Protein AF-A0A2V8K166-F1 (afdb_monomer)

Foldseek 3Di:
DDPLCVQLLVCLLVLVLVSSLVSLVVVLVPDDPVCNLLSLLSNLLSVLLVCLVVVVLVSNLVSLVSSLVRLVVDDCADPQWNSVQVSVVSVVCNVVSHRDRRHTHGD

Structure (mmCIF, N/CA/C/O backbone):
data_AF-A0A2V8K166-F1
#
_entry.id   AF-A0A2V8K166-F1
#
loop_
_atom_site.group_PDB
_atom_site.id
_atom_site.type_symbol
_atom_site.label_atom_id
_atom_site.label_alt_id
_atom_site.label_comp_id
_atom_site.label_asym_id
_atom_site.label_entity_id
_atom_site.label_seq_id
_atom_site.pdbx_PDB_ins_code
_atom_site.Cartn_x
_atom_site.Cartn_y
_atom_site.Cartn_z
_atom_site.occupancy
_atom_site.B_iso_or_equiv
_atom_site.auth_seq_id
_atom_site.auth_comp_id
_atom_site.auth_asym_id
_atom_site.auth_atom_id
_atom_site.pdbx_PDB_model_num
ATOM 1 N N . MET A 1 1 ? 1.046 -2.500 -19.237 1.00 74.44 1 MET A N 1
ATOM 2 C CA . MET A 1 1 ? 0.532 -2.856 -17.898 1.00 74.44 1 MET A CA 1
ATOM 3 C C . MET A 1 1 ? 0.415 -4.372 -17.745 1.00 74.44 1 MET A C 1
ATOM 5 O O . MET A 1 1 ? -0.287 -4.990 -18.537 1.00 74.44 1 MET A O 1
ATOM 9 N N . ASN A 1 2 ? 1.096 -4.964 -16.755 1.00 92.06 2 ASN A N 1
ATOM 10 C CA . ASN A 1 2 ? 0.902 -6.366 -16.349 1.00 92.06 2 ASN A CA 1
ATOM 11 C C . ASN A 1 2 ? -0.574 -6.593 -15.935 1.00 92.06 2 ASN A C 1
ATOM 13 O O . ASN A 1 2 ? -1.187 -5.695 -15.354 1.00 92.06 2 ASN A O 1
ATOM 17 N N . ARG A 1 3 ? -1.156 -7.762 -16.247 1.00 95.69 3 ARG A N 1
ATOM 18 C CA . ARG A 1 3 ? -2.567 -8.064 -15.943 1.00 95.69 3 ARG A CA 1
ATOM 19 C C . ARG A 1 3 ? -2.867 -8.011 -14.443 1.00 95.69 3 ARG A C 1
ATOM 21 O O . ARG A 1 3 ? -3.823 -7.349 -14.062 1.00 95.69 3 ARG A O 1
ATOM 28 N N . LEU A 1 4 ? -2.039 -8.638 -13.612 1.00 96.88 4 LEU A N 1
ATOM 29 C CA . LEU A 1 4 ? -2.209 -8.666 -12.156 1.00 96.88 4 LEU A CA 1
ATOM 30 C C . LEU A 1 4 ? -2.075 -7.267 -11.547 1.00 96.88 4 LEU A C 1
ATOM 32 O O . LEU A 1 4 ? -2.849 -6.889 -10.672 1.00 96.88 4 LEU A O 1
ATOM 36 N N . LEU A 1 5 ? -1.151 -6.456 -12.076 1.00 96.50 5 LEU A N 1
ATOM 37 C CA . LEU A 1 5 ? -1.029 -5.053 -11.681 1.00 96.50 5 LEU A CA 1
ATOM 38 C C . LEU A 1 5 ? -2.321 -4.284 -11.986 1.00 96.50 5 LEU A C 1
ATOM 40 O O . LEU A 1 5 ? -2.852 -3.609 -11.106 1.00 96.50 5 LEU A O 1
ATOM 44 N N . LYS A 1 6 ? -2.847 -4.426 -13.209 1.00 96.56 6 LYS A N 1
ATOM 45 C CA . LYS A 1 6 ? -4.091 -3.779 -13.648 1.00 96.56 6 LYS A CA 1
ATOM 46 C C . LYS A 1 6 ? -5.291 -4.212 -12.804 1.00 96.56 6 LYS A C 1
ATOM 48 O O . LYS A 1 6 ? -6.043 -3.354 -12.350 1.00 96.56 6 LYS A O 1
ATOM 53 N N . ASP A 1 7 ? -5.469 -5.515 -12.605 1.00 97.62 7 ASP A N 1
ATOM 54 C CA . ASP A 1 7 ? -6.593 -6.071 -11.848 1.00 97.62 7 ASP A CA 1
ATOM 55 C C . ASP A 1 7 ? -6.535 -5.601 -10.388 1.00 97.62 7 ASP A C 1
ATOM 57 O O . ASP A 1 7 ? -7.533 -5.107 -9.861 1.00 97.62 7 ASP A O 1
ATOM 61 N N . GLY A 1 8 ? -5.350 -5.620 -9.770 1.00 97.81 8 GLY A N 1
ATOM 62 C CA . GLY A 1 8 ? -5.170 -5.096 -8.420 1.00 97.81 8 GLY A CA 1
ATOM 63 C C . GLY A 1 8 ? -5.454 -3.594 -8.311 1.00 97.81 8 GLY A C 1
ATOM 64 O O . GLY A 1 8 ? -6.130 -3.190 -7.371 1.00 97.81 8 GLY A O 1
ATOM 65 N N . ILE A 1 9 ? -5.069 -2.768 -9.296 1.00 97.56 9 ILE A N 1
ATOM 66 C CA . ILE A 1 9 ? -5.447 -1.339 -9.333 1.00 97.56 9 ILE A CA 1
ATOM 67 C C . ILE A 1 9 ? -6.971 -1.177 -9.412 1.00 97.56 9 ILE A C 1
ATOM 69 O O . ILE A 1 9 ? -7.540 -0.355 -8.692 1.00 97.56 9 ILE A O 1
ATOM 73 N N . ILE A 1 10 ? -7.651 -1.963 -10.253 1.00 97.12 10 ILE A N 1
ATOM 74 C CA . ILE A 1 10 ? -9.115 -1.923 -10.386 1.00 97.12 10 ILE A CA 1
ATOM 75 C C . ILE A 1 10 ? -9.786 -2.276 -9.054 1.00 97.12 10 ILE A C 1
ATOM 77 O O . ILE A 1 10 ? -10.671 -1.547 -8.601 1.00 97.12 10 ILE A O 1
ATOM 81 N N . PHE A 1 11 ? -9.359 -3.363 -8.407 1.00 98.25 11 PHE A N 1
ATOM 82 C CA . PHE A 1 11 ? -9.906 -3.783 -7.118 1.00 98.25 11 PHE A CA 1
ATOM 83 C C . PHE A 1 11 ? -9.610 -2.771 -6.011 1.00 98.25 11 PHE A C 1
ATOM 85 O O . PHE A 1 11 ? -10.525 -2.372 -5.287 1.00 98.25 11 PHE A O 1
ATOM 92 N N . PHE A 1 12 ? -8.373 -2.284 -5.931 1.00 98.06 12 PHE A N 1
ATOM 93 C CA . PHE A 1 12 ? -7.953 -1.290 -4.949 1.00 98.06 12 PHE A CA 1
ATOM 94 C C . PHE A 1 12 ? -8.787 -0.016 -5.079 1.00 98.06 12 PHE A C 1
ATOM 96 O O . PHE A 1 12 ? -9.404 0.435 -4.113 1.00 98.06 12 PHE A O 1
ATOM 103 N N . ASN A 1 13 ? -8.917 0.502 -6.302 1.00 97.44 13 ASN A N 1
ATOM 104 C CA . ASN A 1 13 ? -9.725 1.681 -6.581 1.00 97.44 13 ASN A CA 1
ATOM 105 C C . ASN A 1 13 ? -11.210 1.449 -6.303 1.00 97.44 13 ASN A C 1
ATOM 107 O O . ASN A 1 13 ? -11.918 2.416 -6.038 1.00 97.44 13 ASN A O 1
ATOM 111 N N . ALA A 1 14 ? -11.710 0.213 -6.343 1.00 96.69 14 ALA A N 1
ATOM 112 C CA . ALA A 1 14 ? -13.078 -0.140 -5.961 1.00 96.69 14 ALA A CA 1
ATOM 113 C C . ALA A 1 14 ? -13.270 -0.341 -4.442 1.00 96.69 14 ALA A C 1
ATOM 115 O O . ALA A 1 14 ? -14.388 -0.616 -4.015 1.00 96.69 14 ALA A O 1
ATOM 116 N N . GLY A 1 15 ? -12.218 -0.212 -3.625 1.00 96.69 15 GLY A N 1
ATOM 117 C CA . GLY A 1 15 ? -12.250 -0.524 -2.189 1.00 96.69 15 GLY A CA 1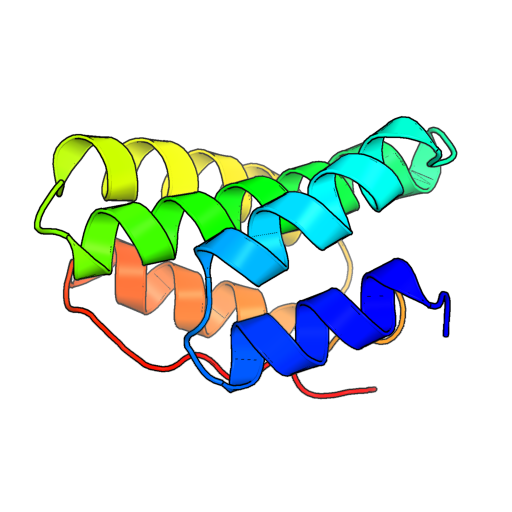
ATOM 118 C C . GLY A 1 15 ? -12.259 -2.028 -1.881 1.00 96.69 15 GLY A C 1
ATOM 119 O O . GLY A 1 15 ? -12.426 -2.426 -0.730 1.00 96.69 15 GLY A O 1
ATOM 120 N N . ARG A 1 16 ? -12.064 -2.874 -2.900 1.00 97.94 16 ARG A N 1
ATOM 121 C CA . ARG A 1 16 ? -11.961 -4.337 -2.807 1.00 97.94 16 ARG A CA 1
ATOM 122 C C . ARG A 1 16 ? -10.525 -4.726 -2.467 1.00 97.94 16 ARG A C 1
ATOM 124 O O . ARG A 1 16 ? -9.783 -5.276 -3.275 1.00 97.94 16 ARG A O 1
ATOM 131 N N . TYR A 1 17 ? -10.093 -4.317 -1.278 1.00 98.31 17 TYR A N 1
ATOM 132 C CA . TYR A 1 17 ? -8.684 -4.373 -0.894 1.00 98.31 17 TYR A CA 1
ATOM 133 C C . TYR A 1 17 ? -8.154 -5.797 -0.692 1.00 98.31 17 TYR A C 1
ATOM 135 O O . TYR A 1 17 ? -6.960 -6.019 -0.860 1.00 98.31 17 TYR A O 1
ATOM 143 N N . PHE A 1 18 ? -9.014 -6.763 -0.362 1.00 98.00 18 PHE A N 1
ATOM 144 C CA . PHE A 1 18 ? -8.589 -8.158 -0.249 1.00 98.00 18 PHE A CA 1
ATOM 145 C C . PHE A 1 18 ? -8.278 -8.752 -1.629 1.00 98.00 18 PHE A C 1
ATOM 147 O O . PHE A 1 18 ? -7.215 -9.322 -1.833 1.00 98.00 18 PHE A O 1
ATOM 154 N N . GLU A 1 19 ? -9.136 -8.513 -2.616 1.00 98.62 19 GLU A N 1
ATOM 155 C CA . GLU A 1 19 ? -8.911 -8.978 -3.987 1.00 98.62 19 GLU A CA 1
ATOM 156 C C . GLU A 1 19 ? -7.727 -8.262 -4.651 1.00 98.62 19 GLU A C 1
ATOM 158 O O . GLU A 1 19 ? -6.993 -8.858 -5.438 1.00 98.62 19 GLU A O 1
ATOM 163 N N . ALA A 1 20 ? -7.491 -6.992 -4.302 1.00 98.50 20 ALA A N 1
ATOM 164 C CA . ALA A 1 20 ? -6.270 -6.290 -4.692 1.00 98.50 20 ALA A CA 1
ATOM 165 C C . ALA A 1 20 ? -5.016 -6.936 -4.082 1.00 98.50 20 ALA A C 1
ATOM 167 O O . ALA A 1 20 ? -4.003 -7.073 -4.766 1.00 98.50 20 ALA A O 1
ATOM 168 N N . HIS A 1 21 ? -5.093 -7.337 -2.808 1.00 98.62 21 HIS A N 1
ATOM 169 C CA . HIS A 1 21 ? -4.019 -8.045 -2.119 1.00 98.62 21 HIS A CA 1
ATOM 170 C C . HIS A 1 21 ? -3.693 -9.371 -2.811 1.00 98.62 21 HIS A C 1
ATOM 172 O O . HIS A 1 21 ? -2.527 -9.588 -3.118 1.00 98.62 21 HIS A O 1
ATOM 178 N N . GLU A 1 22 ? -4.695 -10.200 -3.115 1.00 98.50 22 GLU A N 1
ATOM 179 C CA . GLU A 1 22 ? -4.480 -11.483 -3.798 1.00 98.50 22 GLU A CA 1
ATOM 180 C C . GLU A 1 22 ? -3.815 -11.287 -5.168 1.00 98.50 22 GLU A C 1
ATOM 182 O O . GLU A 1 22 ?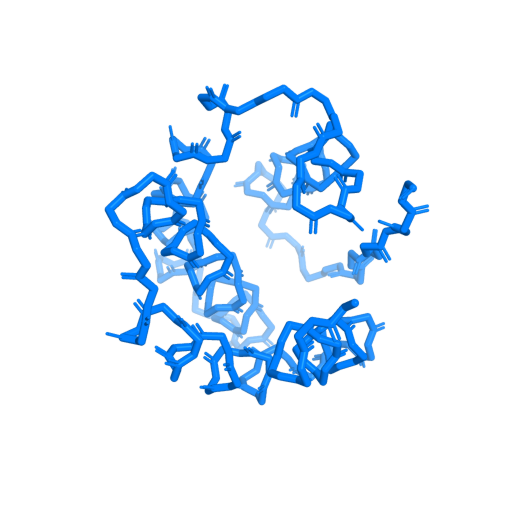 -2.773 -11.881 -5.445 1.00 98.50 22 GLU A O 1
ATOM 187 N N . ALA A 1 23 ? -4.344 -10.378 -5.997 1.00 98.44 23 ALA A N 1
ATOM 188 C CA . ALA A 1 23 ? -3.782 -10.111 -7.322 1.00 98.44 23 ALA A CA 1
ATOM 189 C C . ALA A 1 23 ? -2.323 -9.626 -7.257 1.00 98.44 23 ALA A C 1
ATOM 191 O O . ALA A 1 23 ? -1.477 -10.047 -8.050 1.00 98.44 23 ALA A O 1
ATOM 192 N N . TRP A 1 24 ? -2.006 -8.729 -6.322 1.00 98.50 24 TRP A N 1
ATOM 193 C CA . TRP A 1 24 ? -0.646 -8.219 -6.180 1.00 98.50 24 TRP A CA 1
ATOM 194 C C . TRP A 1 24 ? 0.295 -9.171 -5.444 1.00 98.50 24 TRP A C 1
ATOM 196 O O . TRP A 1 24 ? 1.505 -9.047 -5.620 1.00 98.50 24 TRP A O 1
ATOM 206 N N . GLU A 1 25 ? -0.207 -10.117 -4.650 1.00 98.50 25 GLU A N 1
ATOM 207 C CA . GLU A 1 25 ? 0.631 -11.148 -4.039 1.00 98.50 25 GLU A CA 1
ATOM 208 C C . GLU A 1 25 ? 1.189 -12.086 -5.113 1.00 98.50 25 GLU A C 1
ATOM 210 O O . GLU A 1 25 ? 2.391 -12.357 -5.119 1.00 98.50 25 GLU A O 1
ATOM 215 N N . ASP A 1 26 ? 0.358 -12.496 -6.072 1.00 98.12 26 ASP A N 1
ATOM 216 C CA . ASP A 1 26 ? 0.812 -13.277 -7.225 1.00 98.12 26 ASP A CA 1
ATOM 217 C C . ASP A 1 26 ? 1.805 -12.477 -8.082 1.00 98.12 26 ASP A C 1
ATOM 219 O O . ASP A 1 26 ? 2.881 -12.975 -8.417 1.00 98.12 26 ASP A O 1
ATOM 223 N N . LEU A 1 27 ? 1.522 -11.191 -8.332 1.00 97.31 27 LEU A N 1
ATOM 224 C CA . LEU A 1 27 ? 2.447 -10.300 -9.043 1.00 97.31 27 LEU A CA 1
ATOM 225 C C . LEU A 1 27 ? 3.800 -10.193 -8.329 1.00 97.31 27 LEU A C 1
ATOM 227 O O . LEU A 1 27 ? 4.852 -10.189 -8.965 1.00 97.31 27 LEU A O 1
ATOM 231 N N . TRP A 1 28 ? 3.777 -10.073 -7.004 1.00 98.19 28 TRP A N 1
ATOM 232 C CA . TRP A 1 28 ? 4.972 -9.979 -6.179 1.00 98.19 28 TRP A CA 1
ATOM 233 C C . TRP A 1 28 ? 5.793 -11.273 -6.222 1.00 98.19 28 TRP A C 1
ATOM 235 O O . TRP A 1 28 ? 7.015 -11.206 -6.374 1.00 98.19 28 TRP A O 1
ATOM 245 N N . ARG A 1 29 ? 5.150 -12.443 -6.141 1.00 96.81 29 ARG A N 1
ATOM 246 C CA . ARG A 1 29 ? 5.826 -13.751 -6.208 1.00 96.81 29 ARG A CA 1
ATOM 247 C C . ARG A 1 29 ? 6.560 -13.962 -7.531 1.00 96.81 29 ARG A C 1
ATOM 249 O O . ARG A 1 29 ? 7.649 -14.528 -7.531 1.00 96.81 29 ARG A O 1
ATOM 256 N N . GLU A 1 30 ? 5.996 -13.468 -8.628 1.00 95.44 30 GLU A N 1
ATOM 257 C CA . GLU A 1 30 ? 6.570 -13.579 -9.975 1.00 95.44 30 GLU A CA 1
ATOM 258 C C . GLU A 1 30 ? 7.547 -12.444 -10.328 1.00 95.44 30 GLU A C 1
ATOM 260 O O . GLU A 1 30 ? 8.117 -12.429 -11.416 1.00 95.44 30 GLU A O 1
ATOM 265 N N . SER A 1 31 ? 7.747 -11.474 -9.431 1.00 94.69 31 SER A N 1
ATOM 266 C CA . SER A 1 31 ? 8.503 -10.264 -9.750 1.00 94.69 31 SER A CA 1
ATOM 267 C C . SER A 1 31 ? 10.021 -10.417 -9.698 1.00 94.69 31 SER A C 1
ATOM 269 O O . SER A 1 31 ? 10.597 -11.082 -8.819 1.00 94.69 31 SER A O 1
ATOM 271 N N . ASP A 1 32 ? 10.663 -9.684 -10.609 1.00 93.94 32 ASP A N 1
ATOM 272 C CA . ASP A 1 32 ? 12.096 -9.425 -10.591 1.00 93.94 32 ASP A CA 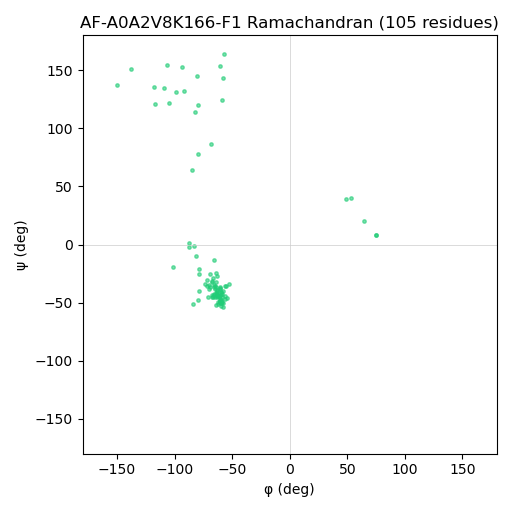1
ATOM 273 C C . ASP A 1 32 ? 12.508 -8.685 -9.314 1.00 93.94 32 ASP A C 1
ATOM 275 O O . ASP A 1 32 ? 11.741 -7.924 -8.717 1.00 93.94 32 ASP A O 1
ATOM 279 N N . GLU A 1 33 ? 13.765 -8.866 -8.915 1.00 92.62 33 GLU A N 1
ATOM 280 C CA . GLU A 1 33 ? 14.317 -8.313 -7.675 1.00 92.62 33 GLU A CA 1
ATOM 281 C C . GLU A 1 33 ? 14.152 -6.786 -7.563 1.00 92.62 33 GLU A C 1
ATOM 283 O O . GLU A 1 33 ? 13.841 -6.279 -6.485 1.00 92.62 33 GLU A O 1
ATOM 288 N N . SER A 1 34 ? 14.253 -6.060 -8.681 1.00 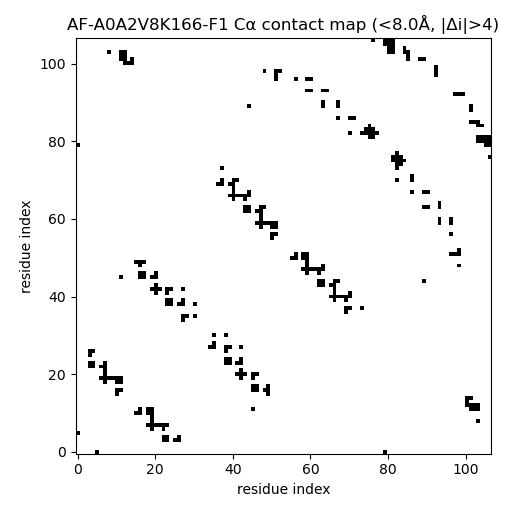92.25 34 SER A N 1
ATOM 289 C CA . SER A 1 34 ? 14.101 -4.598 -8.731 1.00 92.25 34 SER A CA 1
ATOM 290 C C . SER A 1 34 ? 12.682 -4.105 -8.402 1.00 92.25 34 SER A C 1
ATOM 292 O O . SER A 1 34 ? 12.515 -2.999 -7.882 1.00 92.25 34 SER A O 1
ATOM 294 N N . LEU A 1 35 ? 11.657 -4.920 -8.676 1.00 95.81 35 LEU A N 1
ATOM 295 C CA . LEU A 1 35 ? 10.241 -4.598 -8.457 1.00 95.81 35 LEU A CA 1
ATOM 296 C C . LEU A 1 35 ? 9.675 -5.249 -7.195 1.00 95.81 35 LEU A C 1
ATOM 298 O O . LEU A 1 35 ? 8.656 -4.800 -6.667 1.00 95.81 35 LEU A O 1
ATOM 302 N N . ARG A 1 36 ? 10.343 -6.286 -6.688 1.00 97.19 36 ARG A N 1
ATOM 303 C CA . ARG A 1 36 ? 9.868 -7.109 -5.578 1.00 97.19 36 ARG A CA 1
ATOM 304 C C . ARG A 1 36 ? 9.522 -6.302 -4.338 1.00 97.19 36 ARG A C 1
ATOM 306 O O . ARG A 1 36 ? 8.469 -6.519 -3.741 1.00 97.19 36 ARG A O 1
ATOM 313 N N . LEU A 1 37 ? 10.381 -5.363 -3.947 1.00 98.31 37 LEU A N 1
ATOM 314 C CA . LEU A 1 37 ? 10.140 -4.555 -2.753 1.00 98.31 37 LEU A CA 1
ATOM 315 C C . LEU A 1 37 ? 8.970 -3.575 -2.955 1.00 98.31 37 LEU A C 1
ATOM 317 O O . LEU A 1 37 ? 8.147 -3.418 -2.052 1.00 98.31 37 LEU A O 1
ATOM 321 N N . PHE A 1 38 ? 8.838 -2.988 -4.149 1.00 98.31 38 PHE A N 1
ATOM 322 C CA . PHE A 1 38 ? 7.708 -2.124 -4.500 1.00 98.31 38 PHE A CA 1
ATOM 323 C C . PHE A 1 38 ? 6.378 -2.882 -4.449 1.00 98.31 38 PHE A C 1
ATOM 325 O O . PHE A 1 38 ? 5.449 -2.460 -3.761 1.00 98.31 38 PHE A O 1
ATOM 332 N N . TYR A 1 39 ? 6.292 -4.039 -5.110 1.00 98.50 39 TYR A N 1
ATOM 333 C CA . TYR A 1 39 ? 5.066 -4.839 -5.121 1.00 98.50 39 TYR A CA 1
ATOM 334 C C . TYR A 1 39 ? 4.718 -5.390 -3.743 1.00 98.50 39 TYR A C 1
ATOM 336 O O . TYR A 1 39 ? 3.548 -5.379 -3.369 1.00 98.50 39 TYR A O 1
ATOM 344 N N . GLN A 1 40 ? 5.707 -5.743 -2.920 1.00 98.81 40 GLN A N 1
ATOM 345 C CA . GLN A 1 40 ? 5.447 -6.058 -1.518 1.00 98.81 40 GLN A CA 1
ATOM 346 C C . GLN A 1 40 ? 4.828 -4.867 -0.764 1.00 98.81 40 GLN A C 1
ATOM 348 O O . GLN A 1 40 ? 3.941 -5.056 0.069 1.00 98.81 40 GLN A O 1
ATOM 353 N N . GLY A 1 41 ? 5.262 -3.639 -1.064 1.00 98.75 41 GLY A N 1
ATOM 354 C CA . GLY A 1 41 ? 4.660 -2.415 -0.536 1.00 98.75 41 GLY A CA 1
ATOM 355 C C . GLY A 1 41 ? 3.183 -2.266 -0.919 1.00 98.75 41 GLY A C 1
ATOM 356 O O . GLY A 1 41 ? 2.370 -1.917 -0.061 1.00 98.75 41 GLY A O 1
ATOM 357 N N . LEU A 1 42 ? 2.816 -2.601 -2.160 1.00 98.62 42 LEU A N 1
ATOM 358 C CA . LEU A 1 42 ? 1.426 -2.597 -2.634 1.00 98.62 42 LEU A CA 1
ATOM 359 C C . LEU A 1 42 ? 0.573 -3.673 -1.941 1.00 98.62 42 LEU A C 1
ATOM 361 O O . LEU A 1 42 ? -0.520 -3.382 -1.454 1.00 98.62 42 LEU A O 1
ATOM 365 N N . VAL A 1 43 ? 1.097 -4.897 -1.816 1.00 98.88 43 VAL A N 1
ATOM 366 C CA . VAL A 1 43 ? 0.457 -6.007 -1.083 1.00 98.88 43 VAL A CA 1
ATOM 367 C C . VAL A 1 43 ? 0.156 -5.600 0.363 1.00 98.88 43 VAL A C 1
ATOM 369 O O . VAL A 1 43 ? -0.944 -5.840 0.867 1.00 98.88 43 VAL A O 1
ATOM 372 N N . GLN A 1 44 ? 1.116 -4.944 1.023 1.00 98.88 44 GLN A N 1
ATOM 373 C CA . GLN A 1 44 ? 0.978 -4.451 2.395 1.00 98.88 44 GLN A CA 1
ATOM 374 C C . GLN A 1 44 ? -0.007 -3.280 2.505 1.00 98.88 44 GLN A C 1
ATOM 376 O O . GLN A 1 44 ? -0.769 -3.220 3.471 1.00 98.88 44 GLN A O 1
ATOM 381 N N . ALA A 1 45 ? -0.045 -2.384 1.512 1.00 98.69 45 ALA A N 1
ATOM 382 C CA . ALA A 1 45 ? -1.035 -1.309 1.452 1.00 98.69 45 ALA A CA 1
ATOM 383 C C . ALA A 1 45 ? -2.455 -1.886 1.403 1.00 98.69 45 ALA A C 1
ATOM 385 O O . ALA A 1 45 ? -3.309 -1.513 2.207 1.00 98.69 45 ALA A O 1
ATOM 386 N N . ALA A 1 46 ? -2.686 -2.837 0.495 1.00 98.62 46 ALA A N 1
ATOM 387 C CA . ALA A 1 46 ? -3.981 -3.472 0.294 1.00 98.62 46 ALA A CA 1
ATOM 388 C C . ALA A 1 46 ? -4.469 -4.183 1.570 1.00 98.62 46 ALA A C 1
ATOM 390 O O . ALA A 1 46 ? -5.544 -3.867 2.083 1.00 98.62 46 ALA A O 1
ATOM 391 N N . VAL A 1 47 ? -3.660 -5.064 2.168 1.00 98.56 47 VAL A N 1
ATOM 392 C CA . VAL A 1 47 ? -4.074 -5.764 3.399 1.00 98.56 47 VAL A CA 1
ATOM 393 C C . VAL A 1 47 ? -4.193 -4.819 4.607 1.00 98.56 47 VAL A C 1
ATOM 395 O O . VAL A 1 47 ? -5.057 -5.013 5.462 1.00 98.56 47 VAL A O 1
ATOM 398 N N . GLY A 1 48 ? -3.386 -3.753 4.669 1.00 98.38 48 GLY A N 1
ATOM 399 C CA . GLY A 1 48 ? -3.496 -2.720 5.700 1.00 98.38 48 GLY A CA 1
ATOM 400 C C . GLY A 1 48 ? -4.829 -1.973 5.643 1.00 98.38 48 GLY A C 1
ATOM 401 O O . GLY A 1 48 ? -5.496 -1.823 6.668 1.00 98.38 48 GLY A O 1
ATOM 402 N N . LEU A 1 49 ? -5.266 -1.576 4.446 1.00 98.25 49 LEU A N 1
ATOM 403 C CA . LEU A 1 49 ? -6.574 -0.950 4.238 1.00 98.25 49 LEU A CA 1
ATOM 404 C C . LEU A 1 49 ? -7.735 -1.934 4.435 1.00 98.25 49 LEU A C 1
ATOM 406 O O . LEU A 1 49 ? -8.773 -1.547 4.972 1.00 98.25 49 LEU A O 1
ATOM 410 N N . HIS A 1 50 ? -7.561 -3.208 4.072 1.00 98.06 50 HIS A N 1
ATOM 411 C CA . HIS A 1 50 ? -8.537 -4.255 4.378 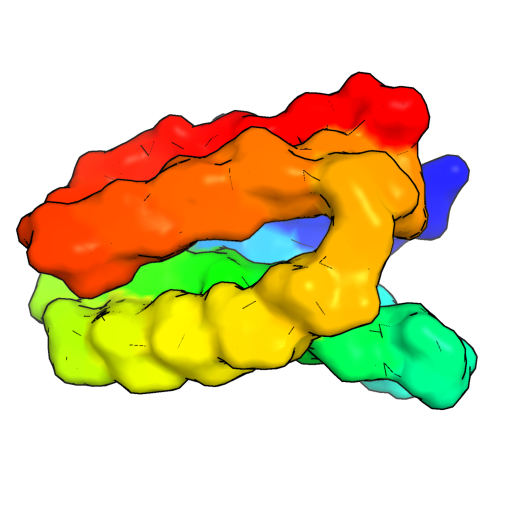1.00 98.06 50 HIS A CA 1
ATOM 412 C C . HIS A 1 50 ? -8.749 -4.392 5.893 1.00 98.06 50 HIS A C 1
ATOM 414 O O . HIS A 1 50 ? -9.884 -4.328 6.364 1.00 98.06 50 HIS A O 1
ATOM 420 N N . HIS A 1 51 ? -7.668 -4.503 6.674 1.00 97.88 51 HIS A N 1
ATOM 421 C CA . HIS A 1 51 ? -7.748 -4.528 8.135 1.00 97.88 51 HIS A CA 1
ATOM 422 C C . HIS A 1 51 ? -8.424 -3.285 8.705 1.00 97.88 51 HIS A C 1
ATOM 424 O O . HIS A 1 51 ? -9.232 -3.406 9.627 1.00 97.88 51 HIS A O 1
ATOM 430 N N . LEU A 1 52 ? -8.134 -2.11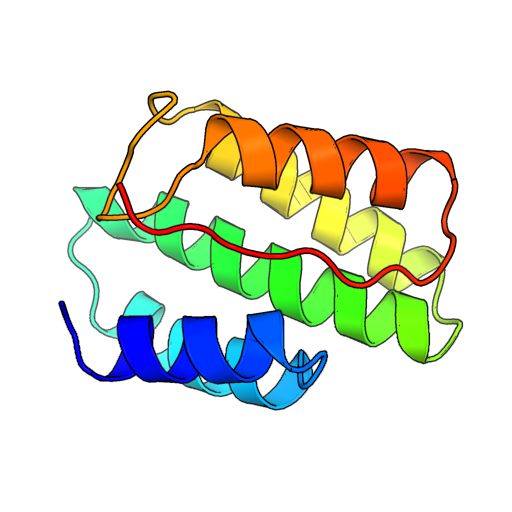1 8.140 1.00 97.00 52 LEU A N 1
ATOM 431 C CA . LEU A 1 52 ? -8.743 -0.862 8.575 1.00 97.00 52 LEU A CA 1
ATOM 432 C C . LEU A 1 52 ? -10.264 -0.877 8.378 1.00 97.00 52 LEU A C 1
ATOM 434 O O . LEU A 1 52 ? -11.002 -0.534 9.297 1.00 97.00 52 LEU A O 1
ATOM 438 N N . GLY A 1 53 ? -10.735 -1.349 7.220 1.00 96.12 53 GLY A N 1
ATOM 439 C CA . GLY A 1 53 ? -12.163 -1.512 6.932 1.00 96.12 53 GLY A CA 1
ATOM 440 C C . GLY A 1 53 ? -12.875 -2.527 7.836 1.00 96.12 53 GLY A C 1
ATOM 441 O O . GLY A 1 53 ? -14.065 -2.381 8.088 1.00 96.12 53 GLY A O 1
ATOM 442 N N . GLN A 1 54 ? -12.150 -3.517 8.366 1.00 96.50 54 GLN A N 1
ATOM 443 C CA . GLN A 1 54 ? -12.667 -4.506 9.324 1.00 96.50 54 GLN A CA 1
ATOM 444 C C . GLN A 1 54 ? -12.566 -4.048 10.793 1.00 96.50 54 GLN A C 1
ATOM 446 O O . GLN A 1 54 ? -12.898 -4.807 11.700 1.00 96.50 54 GLN A O 1
ATOM 451 N N . GLY A 1 55 ? -12.061 -2.837 11.063 1.00 96.69 55 GLY A N 1
ATOM 452 C CA . GLY A 1 55 ? -11.841 -2.340 12.427 1.00 96.69 55 GLY A CA 1
ATOM 453 C C . GLY A 1 55 ? -10.632 -2.957 13.144 1.00 96.69 55 GLY A C 1
ATOM 454 O O . GLY A 1 55 ? -10.413 -2.691 14.326 1.00 96.69 55 GLY A O 1
ATOM 455 N N . ASN A 1 56 ? -9.799 -3.743 12.452 1.00 9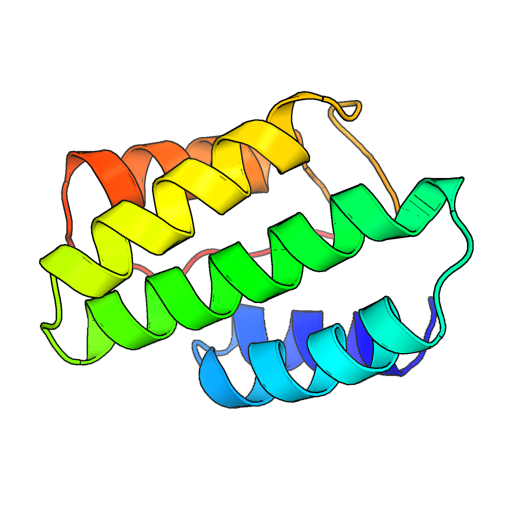7.69 56 ASN A N 1
ATOM 456 C CA . ASN A 1 56 ? -8.544 -4.260 12.998 1.00 97.69 56 ASN A CA 1
ATOM 457 C C . ASN A 1 56 ? -7.452 -3.178 12.942 1.00 97.69 56 ASN A C 1
ATOM 459 O O . ASN A 1 56 ? -6.567 -3.196 12.084 1.00 97.69 56 ASN A O 1
ATOM 463 N N . LEU A 1 57 ? -7.510 -2.230 13.879 1.00 97.38 57 LEU A N 1
ATOM 464 C CA . LEU A 1 57 ? -6.626 -1.059 13.900 1.00 97.38 57 LEU A CA 1
ATOM 465 C C . LEU A 1 57 ? -5.147 -1.418 14.096 1.00 97.38 57 LEU A C 1
ATOM 467 O O . LEU A 1 57 ? -4.272 -0.798 13.491 1.00 97.38 57 LEU A O 1
ATOM 471 N N . ASN A 1 58 ? -4.855 -2.436 14.909 1.00 97.56 58 ASN A N 1
ATOM 472 C CA . ASN A 1 58 ? -3.483 -2.888 15.145 1.00 97.56 58 ASN A CA 1
ATOM 473 C C . ASN A 1 58 ? -2.881 -3.510 13.879 1.00 97.56 58 ASN A C 1
ATOM 475 O O . ASN A 1 58 ? -1.757 -3.174 13.501 1.00 97.56 58 ASN A O 1
ATOM 479 N N . GLY A 1 59 ? -3.645 -4.372 13.199 1.00 97.81 59 GLY A N 1
ATOM 480 C CA . GLY A 1 59 ? -3.243 -4.962 11.923 1.00 97.81 59 GLY A CA 1
ATOM 481 C C . GLY A 1 59 ? -3.067 -3.907 10.833 1.00 97.81 59 GLY A C 1
ATOM 482 O O . GLY A 1 59 ? -2.057 -3.917 10.129 1.00 97.81 59 GLY A O 1
ATOM 483 N N . ALA A 1 60 ? -4.000 -2.955 10.746 1.00 98.06 60 ALA A N 1
ATOM 484 C CA . ALA A 1 60 ? -3.928 -1.841 9.807 1.00 98.06 60 ALA A CA 1
ATOM 485 C C . ALA A 1 60 ? -2.653 -1.017 10.013 1.00 98.06 60 ALA A C 1
ATOM 487 O O . ALA A 1 60 ? -1.858 -0.873 9.086 1.00 98.06 60 ALA A O 1
ATOM 488 N N . ARG A 1 61 ? -2.401 -0.551 11.244 1.00 97.88 61 ARG A N 1
ATOM 489 C CA . ARG A 1 61 ? -1.212 0.244 11.582 1.00 97.88 61 ARG A CA 1
ATOM 490 C C . ARG A 1 61 ? 0.079 -0.484 11.214 1.00 97.88 61 ARG A C 1
ATOM 492 O O . ARG A 1 61 ? 0.963 0.106 10.599 1.00 97.88 61 ARG A O 1
ATOM 499 N N . ALA A 1 62 ? 0.187 -1.763 11.573 1.00 98.31 62 ALA A N 1
ATOM 500 C CA . ALA A 1 62 ? 1.391 -2.545 11.319 1.00 98.31 62 ALA A CA 1
ATOM 501 C C . ALA A 1 62 ? 1.678 -2.716 9.818 1.00 98.31 62 ALA A C 1
ATOM 503 O O . ALA A 1 62 ? 2.832 -2.619 9.401 1.00 98.31 62 ALA A O 1
ATOM 504 N N . GLN A 1 63 ? 0.652 -2.969 9.002 1.00 98.62 63 GLN A N 1
ATOM 505 C CA . GLN A 1 63 ? 0.826 -3.198 7.564 1.00 98.62 63 GLN A CA 1
ATOM 506 C C . GLN A 1 63 ? 1.015 -1.893 6.785 1.00 98.6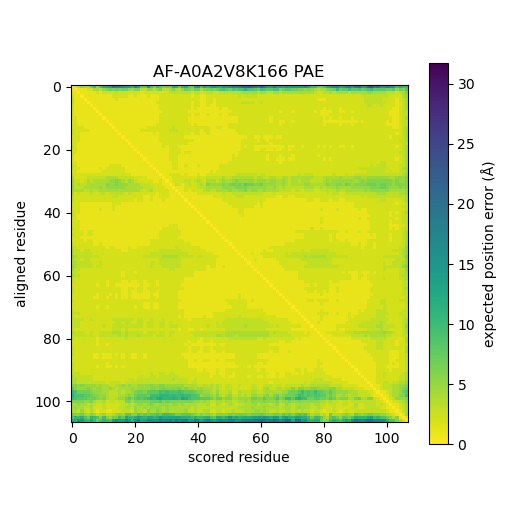2 63 GLN A C 1
ATOM 508 O O . GLN A 1 63 ? 1.893 -1.825 5.926 1.00 98.62 63 GLN A O 1
ATOM 513 N N .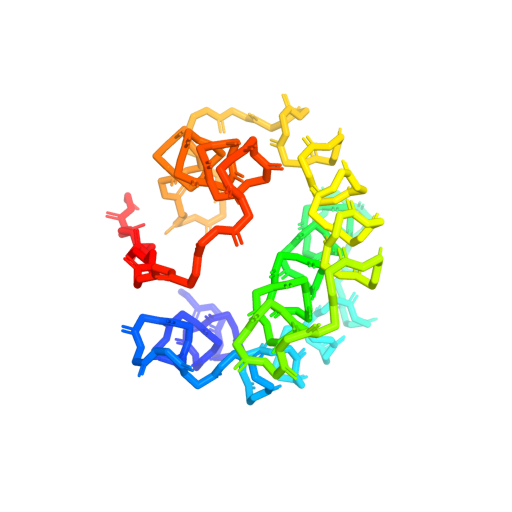 LEU A 1 64 ? 0.277 -0.833 7.132 1.00 98.31 64 LEU A N 1
ATOM 514 C CA . LEU A 1 64 ? 0.440 0.483 6.509 1.00 98.31 64 LEU A CA 1
ATOM 515 C C . LEU A 1 64 ? 1.830 1.072 6.783 1.00 98.31 64 LEU A C 1
ATOM 517 O O . LEU A 1 64 ? 2.455 1.590 5.862 1.00 98.31 64 LEU A O 1
ATOM 521 N N . ALA A 1 65 ? 2.367 0.913 7.999 1.00 98.50 65 ALA A N 1
ATOM 522 C CA . ALA A 1 65 ? 3.731 1.340 8.312 1.00 98.50 65 ALA A CA 1
ATOM 523 C C . ALA A 1 65 ? 4.775 0.630 7.429 1.00 98.50 65 ALA A C 1
ATOM 525 O O . ALA A 1 65 ? 5.620 1.283 6.819 1.00 98.50 65 ALA A O 1
ATOM 526 N N . LYS A 1 66 ? 4.675 -0.701 7.297 1.00 98.81 66 LYS A N 1
ATOM 527 C CA . LYS A 1 66 ? 5.579 -1.503 6.454 1.00 98.81 66 LYS A CA 1
ATOM 528 C C . LYS A 1 66 ? 5.449 -1.179 4.966 1.00 98.81 66 LYS A C 1
ATOM 530 O O . LYS A 1 66 ? 6.450 -1.231 4.252 1.00 98.81 66 LYS A O 1
ATOM 535 N N . SER A 1 67 ? 4.234 -0.879 4.509 1.00 98.81 67 SER A N 1
ATOM 536 C CA . SER A 1 67 ? 3.966 -0.441 3.140 1.00 98.81 67 SER A CA 1
ATOM 537 C C . SER A 1 67 ? 4.645 0.899 2.856 1.00 98.81 67 SER A C 1
ATOM 539 O O . SER A 1 67 ? 5.435 0.995 1.918 1.00 98.81 67 SER A O 1
ATOM 541 N N . LEU A 1 68 ? 4.425 1.900 3.714 1.00 98.75 68 LEU A N 1
ATOM 542 C CA . LEU A 1 68 ? 5.009 3.237 3.581 1.00 98.75 68 LEU A CA 1
ATOM 543 C C . LEU A 1 68 ? 6.540 3.209 3.590 1.00 98.75 68 LEU A C 1
ATOM 545 O O . LEU A 1 68 ? 7.158 3.903 2.789 1.00 98.75 68 LEU A O 1
ATOM 549 N N . GLU A 1 69 ? 7.153 2.392 4.451 1.00 98.62 69 GLU A N 1
ATOM 550 C CA . GLU A 1 69 ? 8.609 2.198 4.492 1.00 98.62 69 GLU A CA 1
ATOM 551 C C . GLU A 1 69 ? 9.179 1.746 3.137 1.00 98.62 69 GLU A C 1
ATOM 553 O O . GLU A 1 69 ? 10.274 2.158 2.760 1.00 98.62 69 GLU A O 1
ATOM 558 N N . LYS A 1 70 ? 8.437 0.927 2.383 1.00 98.69 70 LYS A N 1
ATOM 559 C CA . LYS A 1 70 ? 8.861 0.415 1.070 1.00 98.69 70 LYS A CA 1
ATOM 560 C C . LYS A 1 70 ? 8.558 1.400 -0.044 1.00 98.69 70 LYS A C 1
ATOM 562 O O . LYS A 1 70 ? 9.448 1.741 -0.813 1.00 98.69 70 LYS A O 1
ATOM 567 N N . LEU A 1 71 ? 7.318 1.881 -0.120 1.00 98.62 71 LEU A N 1
ATOM 568 C CA . LEU A 1 71 ? 6.860 2.731 -1.221 1.00 98.62 71 LEU A CA 1
ATOM 569 C C . LEU A 1 71 ? 7.596 4.081 -1.266 1.00 98.62 71 LEU A C 1
ATOM 571 O O . LEU A 1 71 ? 7.877 4.581 -2.353 1.00 98.62 71 LEU A O 1
ATOM 575 N N . LYS A 1 72 ? 8.002 4.631 -0.110 1.00 98.38 72 LYS A N 1
ATOM 576 C CA . LYS A 1 72 ? 8.794 5.876 -0.022 1.00 98.38 72 LYS A CA 1
ATOM 577 C C . LYS A 1 72 ? 10.205 5.777 -0.614 1.00 98.38 72 LYS A C 1
ATOM 579 O O . LYS A 1 72 ? 10.843 6.806 -0.799 1.00 98.38 72 LYS A O 1
ATOM 584 N N . GLN A 1 73 ? 10.705 4.573 -0.892 1.00 98.19 73 GLN A N 1
ATOM 585 C CA . GLN A 1 73 ? 12.030 4.376 -1.495 1.00 98.19 73 GLN A CA 1
ATOM 586 C C . GLN A 1 73 ? 12.022 4.561 -3.018 1.00 98.19 73 GLN A C 1
ATOM 588 O O . GLN A 1 73 ? 13.083 4.589 -3.638 1.00 98.19 73 GLN A O 1
ATOM 593 N N . TYR A 1 74 ? 10.838 4.675 -3.622 1.00 98.00 74 TYR A N 1
ATOM 594 C CA . TYR A 1 74 ? 10.660 4.756 -5.065 1.00 98.00 74 TYR A CA 1
ATOM 595 C C . TYR A 1 74 ? 10.282 6.179 -5.508 1.00 98.00 74 TYR A C 1
ATOM 597 O O . TYR A 1 74 ? 9.711 6.931 -4.714 1.00 98.00 74 TYR A O 1
ATOM 605 N N . PRO A 1 75 ? 10.580 6.563 -6.766 1.00 97.81 75 PRO A N 1
ATOM 606 C CA . PRO A 1 75 ? 10.233 7.879 -7.301 1.00 97.81 75 PRO A CA 1
ATOM 607 C C . PRO A 1 75 ? 8.723 8.194 -7.236 1.00 97.81 75 PRO A C 1
ATOM 609 O O . PRO A 1 75 ? 7.916 7.272 -7.081 1.00 97.81 75 PRO A O 1
ATOM 612 N N . PRO A 1 76 ? 8.329 9.476 -7.396 1.00 97.25 76 PRO A N 1
ATOM 613 C CA . PRO A 1 76 ? 6.926 9.906 -7.434 1.00 97.25 76 PRO A CA 1
ATOM 614 C C . PRO A 1 76 ? 6.065 9.146 -8.442 1.00 97.25 76 PRO A C 1
ATOM 616 O O . PRO A 1 76 ? 4.906 8.858 -8.169 1.00 97.25 76 PRO A O 1
ATOM 619 N N . GLU A 1 77 ? 6.651 8.762 -9.572 1.00 96.69 77 GLU A N 1
ATOM 620 C CA . GLU A 1 77 ? 6.036 7.897 -10.570 1.00 96.69 77 GLU A CA 1
ATOM 621 C C . GLU A 1 77 ? 6.862 6.619 -10.673 1.00 96.69 77 GLU A C 1
ATOM 623 O O . GLU A 1 77 ? 8.063 6.654 -10.962 1.00 96.69 77 GLU A O 1
ATOM 628 N N . PHE A 1 78 ? 6.239 5.471 -10.421 1.00 96.50 78 PHE A N 1
ATOM 629 C CA . PHE A 1 78 ? 6.933 4.193 -10.510 1.00 96.50 78 PHE A CA 1
ATOM 630 C C . PHE A 1 78 ? 5.978 3.071 -10.903 1.00 96.50 78 PHE A C 1
ATOM 632 O O . PHE A 1 78 ? 4.866 2.970 -10.398 1.00 96.50 78 PHE A O 1
ATOM 639 N N . SER A 1 79 ? 6.412 2.197 -11.815 1.00 93.25 79 SER A N 1
ATOM 640 C CA . SER A 1 79 ? 5.620 1.050 -12.284 1.00 93.25 79 SER A CA 1
ATOM 641 C C . SER A 1 79 ? 4.209 1.417 -12.801 1.00 93.25 79 SER A C 1
ATOM 643 O O . SER A 1 79 ? 3.265 0.665 -12.585 1.00 93.25 79 SER A O 1
ATOM 645 N N . GLN A 1 80 ? 4.063 2.536 -13.531 1.00 94.19 80 GLN A N 1
ATOM 646 C CA . GLN A 1 80 ? 2.772 3.075 -14.031 1.00 94.19 80 GLN A CA 1
ATOM 647 C C . GLN A 1 80 ? 1.795 3.514 -12.915 1.00 94.19 80 GLN A C 1
ATOM 649 O O . GLN A 1 80 ? 0.586 3.583 -13.145 1.00 94.19 80 GLN A O 1
ATOM 654 N N . ILE A 1 81 ? 2.297 3.772 -11.704 1.00 95.94 81 ILE A N 1
ATOM 655 C CA . ILE A 1 81 ? 1.526 4.255 -10.556 1.00 95.94 81 ILE A CA 1
ATOM 656 C C . ILE A 1 81 ? 2.049 5.631 -10.139 1.00 95.94 81 ILE A C 1
ATOM 658 O O . ILE A 1 81 ? 3.259 5.812 -9.974 1.00 95.94 81 ILE A O 1
ATOM 662 N N . ASP A 1 82 ? 1.115 6.548 -9.882 1.00 97.38 82 ASP A N 1
ATOM 663 C CA . ASP A 1 82 ? 1.347 7.777 -9.118 1.00 97.38 82 ASP A CA 1
ATOM 664 C C . ASP A 1 82 ? 1.620 7.407 -7.648 1.00 97.38 82 ASP A C 1
ATOM 666 O O . ASP A 1 82 ? 0.720 7.273 -6.807 1.00 97.38 82 ASP A O 1
ATOM 670 N N . ASN A 1 83 ? 2.891 7.131 -7.370 1.00 97.94 83 ASN A N 1
ATOM 671 C CA . ASN A 1 83 ? 3.382 6.660 -6.087 1.00 97.94 83 ASN A CA 1
ATOM 672 C C . ASN A 1 83 ? 3.389 7.784 -5.043 1.00 97.94 83 ASN A C 1
ATOM 674 O O . ASN A 1 83 ? 3.101 7.523 -3.877 1.00 97.94 83 ASN A O 1
ATOM 678 N N . GLU A 1 84 ? 3.646 9.033 -5.439 1.00 97.50 84 GLU A N 1
ATOM 679 C CA . GLU A 1 84 ? 3.578 10.186 -4.530 1.00 97.50 84 GLU A CA 1
ATOM 680 C C . GLU A 1 84 ? 2.178 10.338 -3.928 1.00 97.50 84 GLU A C 1
ATOM 682 O O . GLU A 1 84 ? 2.020 10.453 -2.703 1.00 97.50 84 GLU A O 1
ATOM 687 N N . LYS A 1 85 ? 1.144 10.279 -4.773 1.00 96.69 85 LYS A N 1
ATOM 688 C CA . LYS A 1 85 ? -0.238 10.363 -4.311 1.00 96.69 85 LYS A CA 1
ATOM 689 C C . LYS A 1 85 ? -0.627 9.163 -3.460 1.00 96.69 85 LYS A C 1
ATOM 691 O O . LYS A 1 85 ? -1.256 9.343 -2.414 1.00 96.69 85 LYS A O 1
ATOM 696 N N . LEU A 1 86 ? -0.233 7.954 -3.867 1.00 97.75 86 LEU A N 1
ATOM 697 C CA . LEU A 1 86 ? -0.485 6.740 -3.093 1.00 97.75 86 LEU A CA 1
ATOM 698 C C . LEU A 1 86 ? 0.134 6.836 -1.690 1.00 97.75 86 LEU A C 1
ATOM 700 O O . LEU A 1 86 ? -0.561 6.622 -0.698 1.00 97.75 86 LEU A O 1
ATOM 704 N N . VAL A 1 87 ? 1.411 7.209 -1.592 1.00 98.31 87 VAL A N 1
ATOM 705 C CA . VAL A 1 87 ? 2.125 7.367 -0.317 1.00 98.31 87 VAL A CA 1
ATOM 706 C C . VAL A 1 87 ? 1.468 8.433 0.554 1.00 98.31 87 VAL A C 1
ATOM 708 O O . VAL A 1 87 ? 1.270 8.206 1.748 1.00 98.31 87 VAL A O 1
ATOM 711 N N . THR A 1 88 ? 1.092 9.572 -0.028 1.00 97.56 88 THR A N 1
ATOM 712 C CA . THR A 1 88 ? 0.439 10.667 0.701 1.00 97.56 88 THR A CA 1
ATOM 713 C C . THR A 1 88 ? -0.897 10.227 1.300 1.00 97.56 88 THR A C 1
ATOM 715 O O . THR A 1 88 ? -1.174 10.490 2.471 1.00 97.56 88 THR A O 1
ATOM 718 N N . GLU A 1 89 ? -1.730 9.525 0.533 1.00 97.19 89 GLU A N 1
ATOM 719 C CA . GLU A 1 89 ? -3.029 9.059 1.021 1.00 97.19 89 GLU A CA 1
ATOM 720 C C . GLU A 1 89 ? -2.907 7.910 2.032 1.00 97.19 89 GLU A C 1
ATOM 722 O O . GLU A 1 89 ? -3.656 7.878 3.013 1.00 97.19 89 GLU A O 1
ATOM 727 N N . LEU A 1 90 ? -1.935 7.006 1.859 1.00 97.31 90 LEU A N 1
ATOM 728 C CA . LEU A 1 90 ? -1.639 5.954 2.838 1.00 97.31 90 LEU A CA 1
ATOM 729 C C . LEU A 1 90 ? -1.115 6.531 4.159 1.00 97.31 90 LEU A C 1
ATOM 731 O O . LEU A 1 90 ? -1.472 6.028 5.225 1.00 97.31 90 LEU A O 1
ATOM 735 N N . GLN A 1 91 ? -0.311 7.597 4.110 1.00 97.06 91 GLN A N 1
ATOM 736 C CA . GLN A 1 91 ? 0.180 8.289 5.302 1.00 97.06 91 GLN A CA 1
ATOM 737 C C . GLN A 1 91 ? -0.987 8.873 6.109 1.00 97.06 91 GLN A C 1
ATOM 739 O O . GLN A 1 91 ? -1.109 8.581 7.298 1.00 97.06 91 GLN A O 1
ATOM 744 N N . LYS A 1 92 ? -1.906 9.593 5.450 1.00 95.94 92 LYS A N 1
ATOM 745 C CA . LYS A 1 92 ? -3.120 10.121 6.096 1.00 95.94 92 LYS A CA 1
ATOM 746 C C . LYS A 1 92 ? -3.981 9.005 6.690 1.00 95.94 92 LYS A C 1
ATOM 748 O O . LYS A 1 92 ? -4.408 9.097 7.838 1.00 95.94 92 LYS A O 1
ATOM 753 N N . ALA A 1 93 ? -4.201 7.919 5.940 1.00 94.88 93 ALA A N 1
ATOM 754 C CA . ALA A 1 93 ? -4.956 6.765 6.432 1.00 94.88 93 ALA A CA 1
ATOM 755 C C . ALA A 1 93 ? -4.305 6.127 7.673 1.00 94.88 93 ALA A C 1
ATOM 757 O O . ALA A 1 93 ? -5.004 5.708 8.594 1.00 94.88 93 ALA A O 1
ATOM 758 N N . SER A 1 94 ? -2.971 6.064 7.716 1.00 94.81 94 SER A N 1
ATOM 759 C CA . SER A 1 94 ? -2.225 5.505 8.847 1.00 94.81 94 SER A CA 1
ATOM 760 C C . SER A 1 94 ? -2.247 6.394 10.096 1.00 94.81 94 SER A C 1
ATOM 762 O O . SER A 1 94 ? -2.131 5.874 11.208 1.00 94.81 94 SER A O 1
ATOM 764 N N . GLU A 1 95 ? -2.338 7.711 9.930 1.00 94.88 95 GLU A N 1
ATOM 765 C CA . GLU A 1 95 ? -2.388 8.682 11.029 1.00 94.88 95 GLU A CA 1
ATOM 766 C C . GLU A 1 95 ? -3.785 8.767 11.636 1.00 94.88 95 GLU A C 1
ATOM 768 O O . GLU A 1 95 ? -3.943 8.682 12.853 1.00 94.88 95 GLU A O 1
ATOM 773 N N . GLU A 1 96 ? -4.799 8.879 10.781 1.00 94.56 96 GLU A N 1
ATOM 774 C CA . GLU A 1 96 ? -6.187 9.025 11.208 1.00 94.56 96 GLU A CA 1
ATOM 775 C C . GLU A 1 96 ? -6.817 7.692 11.626 1.00 94.56 96 GLU A C 1
ATOM 777 O O . GLU A 1 96 ? -7.762 7.682 12.411 1.00 94.56 96 GLU A O 1
ATOM 782 N N . LEU A 1 97 ? -6.315 6.568 11.097 1.00 92.38 97 LEU A N 1
ATOM 783 C CA . LEU A 1 97 ? -6.916 5.239 11.247 1.00 92.38 97 LEU A CA 1
ATOM 784 C C . LEU A 1 97 ? -8.421 5.222 10.933 1.00 92.38 97 LEU A C 1
ATOM 786 O O . LEU A 1 97 ? -9.208 4.515 11.567 1.00 92.38 97 LEU A O 1
ATOM 790 N N . THR A 1 98 ? -8.812 5.969 9.907 1.00 87.44 98 THR A N 1
ATOM 791 C CA . THR A 1 98 ? -10.179 6.011 9.392 1.00 87.44 98 THR A CA 1
ATOM 792 C C . THR A 1 98 ? -10.248 5.327 8.024 1.00 87.44 98 THR A C 1
ATOM 794 O O . THR A 1 98 ? -9.392 5.571 7.164 1.00 87.44 98 THR A O 1
ATOM 797 N N . PRO A 1 99 ? -11.251 4.462 7.772 1.00 84.81 99 PRO A N 1
ATOM 798 C CA . PRO A 1 99 ? -11.451 3.891 6.449 1.00 84.81 99 PRO A CA 1
ATOM 799 C C . PRO A 1 99 ? -11.675 4.992 5.412 1.00 84.81 99 PRO A C 1
ATOM 801 O O . PRO A 1 99 ? -12.592 5.804 5.530 1.00 84.81 99 PRO A O 1
ATOM 804 N N . ARG A 1 100 ? -10.848 4.995 4.366 1.00 85.31 100 ARG A N 1
ATOM 805 C CA . ARG A 1 100 ? -10.982 5.899 3.225 1.00 85.31 100 ARG A CA 1
ATOM 806 C C . ARG A 1 100 ? -10.736 5.169 1.922 1.00 85.31 100 ARG A C 1
ATOM 808 O O . ARG A 1 100 ? -9.994 4.187 1.865 1.00 85.31 100 ARG A O 1
ATOM 815 N N . ARG A 1 101 ? -11.379 5.660 0.867 1.00 88.00 101 ARG A N 1
ATOM 816 C CA . ARG A 1 101 ? -11.138 5.188 -0.492 1.00 88.00 101 ARG A CA 1
ATOM 817 C C . ARG A 1 101 ? -9.912 5.905 -1.038 1.00 88.00 101 ARG A C 1
ATOM 819 O O . ARG A 1 101 ? -9.954 7.116 -1.231 1.00 88.00 101 ARG A O 1
ATOM 826 N N . ILE A 1 102 ? -8.844 5.155 -1.277 1.00 91.88 102 ILE A N 1
ATOM 827 C CA . ILE A 1 102 ? -7.626 5.669 -1.905 1.00 91.88 102 ILE A CA 1
ATOM 828 C C . ILE A 1 102 ? -7.669 5.288 -3.380 1.00 91.88 102 ILE A C 1
ATOM 830 O O . ILE A 1 102 ? -7.960 4.144 -3.721 1.00 91.88 102 ILE A O 1
ATOM 834 N N . LEU A 1 103 ? -7.415 6.264 -4.251 1.00 93.88 103 LEU A N 1
ATOM 835 C CA . LEU A 1 103 ? -7.366 6.046 -5.690 1.00 93.88 103 LEU A CA 1
ATOM 836 C C . LEU A 1 103 ? -5.917 6.052 -6.156 1.00 93.88 103 LEU A C 1
ATOM 838 O O . LEU A 1 103 ? -5.215 7.051 -6.007 1.00 93.88 103 LEU A O 1
ATOM 842 N N . ILE A 1 104 ? -5.510 4.950 -6.765 1.00 93.06 104 ILE A N 1
ATOM 843 C CA . ILE A 1 104 ? -4.302 4.851 -7.564 1.00 93.06 104 ILE A CA 1
ATOM 844 C C . ILE A 1 104 ? -4.603 5.432 -8.938 1.00 93.06 104 ILE A C 1
ATOM 846 O O . ILE A 1 104 ? -5.504 4.964 -9.644 1.00 93.06 104 ILE A O 1
ATOM 850 N N . LEU A 1 105 ? -3.850 6.470 -9.288 1.00 85.50 105 LEU A N 1
ATOM 851 C CA . LEU A 1 105 ? -3.838 7.042 -10.622 1.00 85.50 105 LEU A CA 1
ATOM 852 C C . LEU A 1 105 ? -2.715 6.414 -11.446 1.00 85.50 105 LEU A C 1
ATOM 854 O O . LEU A 1 105 ? -1.710 5.949 -10.906 1.00 85.50 105 LEU A O 1
ATOM 858 N N . HIS A 1 106 ? -2.929 6.399 -12.755 1.00 76.94 106 HIS A N 1
ATOM 859 C CA . HIS A 1 106 ? -1.945 5.961 -13.734 1.00 76.94 106 HIS A CA 1
ATOM 860 C C . HIS A 1 106 ? -1.155 7.186 -14.194 1.00 76.94 106 HIS A C 1
ATOM 862 O O . HIS A 1 106 ? -1.775 8.200 -14.536 1.00 76.94 106 HIS A O 1
ATOM 868 N N . SER A 1 107 ? 0.166 7.054 -14.205 1.00 59.94 107 SER A N 1
ATOM 869 C CA . SER A 1 107 ? 1.112 8.002 -14.803 1.00 59.94 107 SER A CA 1
ATOM 870 C C . SER A 1 107 ? 1.513 7.521 -16.192 1.00 59.94 107 SER A C 1
ATOM 872 O O . SER A 1 107 ? 1.776 6.298 -16.324 1.00 59.94 107 SER A O 1
#

Solvent-accessible surface area (backbone atoms only — not comparable to full-atom values): 5445 Å² total; per-residue (Å²): 131,58,66,40,59,50,53,14,50,54,26,35,55,68,64,38,17,60,62,14,19,56,32,24,45,57,45,28,73,74,42,56,80,91,48,28,58,49,34,47,14,51,26,25,39,23,46,10,53,38,27,35,69,72,66,37,55,68,58,12,45,57,25,33,52,57,10,48,67,37,47,70,77,50,57,54,66,46,97,58,26,33,37,49,60,42,50,54,52,49,50,53,36,56,74,68,70,51,76,71,85,59,68,76,48,77,100

Radius of gyration: 12.2 Å; Cα contacts (8 Å, |Δi|>4): 164; chains: 1; bounding box: 27×24×33 Å

pLDDT: mean 95.86, std 5.33, range [59.94, 98.88]

Secondary structure (DSSP, 8-state):
--HHHHHHHHHHHTT-HHHHHHHHHHHHHT--HHHHHHHHHHHHHHHHHHHHHTT-HHHHHHHHHHHHHHHTTS-SEETTEEHHHHHHHHHHHHHH-------PPP-

Sequence (107 aa):
MNRLLKDGIIFFNAGRYFEAHEAWEDLWRESDESLRLFYQGLVQAAVGLHHLGQGNLNGARAQLAKSLEKLKQYPPEFSQIDNEKLVTELQKASEELTPRRILILHS

Mean predicted aligned error: 2.44 Å